Protein AF-A0A7W0QWU4-F1 (afdb_monomer_lite)

Secondary structure (DSSP, 8-state):
-------------PPP----S----HHHHHHHHHHHHHHHHHHHHHHHHHHT--HHHHHTT---HHHHHHTHHHHHHHHTHHHHHHHHHHSS-HHHHS-----TTHHHHHHHHHHHIIIIIHHHHHHHHHHHHT--HHHHTHHHHHHHHT--SHHHHHHHHIIIIIIHHHHHHHH-

Radius of gyration: 24.5 Å; chains: 1; bounding box: 42×38×96 Å

Sequence (176 aa):
MTDASHASLHAPTVPAPGHGSPRWGLGDAAVGWLVAQTFALVGVLVLAAAYGYSQSDLADNDVSLTFTALQFPPLWLGFVGVPIWAAATKGAGWVADFAVRLRAIDVPIGVAAGLLAQFVVVPLVSLPIIWLTDTDLDKLGEPARELGAKASSPGLVILLFLMVAVGAPIAEEIFF

Structure (mmCIF, N/CA/C/O backbone):
data_AF-A0A7W0QWU4-F1
#
_entry.id   AF-A0A7W0QWU4-F1
#
loop_
_atom_site.group_PDB
_atom_site.id
_atom_site.type_symbol
_atom_site.label_atom_id
_atom_site.label_alt_id
_atom_site.label_comp_id
_atom_site.label_asym_id
_atom_site.label_entity_id
_atom_site.label_seq_id
_atom_site.pdbx_PDB_ins_code
_atom_site.Cartn_x
_atom_site.Cartn_y
_atom_site.Cartn_z
_atom_site.occupancy
_atom_site.B_iso_or_equiv
_atom_site.auth_seq_id
_atom_site.auth_comp_id
_atom_site.auth_asym_id
_atom_site.auth_atom_id
_atom_site.pdbx_PDB_model_num
ATOM 1 N N . MET A 1 1 ? -15.969 -8.028 74.580 1.00 43.47 1 MET A N 1
ATOM 2 C CA . MET A 1 1 ? -17.045 -7.668 73.633 1.00 43.47 1 MET A CA 1
ATOM 3 C C . MET A 1 1 ? -16.643 -6.349 72.978 1.00 43.47 1 MET A C 1
ATOM 5 O O . MET A 1 1 ? -16.960 -5.307 73.520 1.00 43.47 1 MET A O 1
ATOM 9 N N . THR A 1 2 ? -15.601 -6.331 72.140 1.00 45.59 2 THR A N 1
ATOM 10 C CA . THR A 1 2 ? -15.603 -6.549 70.669 1.00 45.59 2 THR A CA 1
ATOM 11 C C . THR A 1 2 ? -16.445 -5.527 69.903 1.00 45.59 2 THR A C 1
ATOM 13 O O . THR A 1 2 ? -17.603 -5.777 69.591 1.00 45.59 2 THR A O 1
ATOM 16 N N . ASP A 1 3 ? -15.829 -4.358 69.719 1.00 43.38 3 ASP A N 1
ATOM 17 C CA . ASP A 1 3 ? -15.516 -3.703 68.439 1.00 43.38 3 ASP A CA 1
ATOM 18 C C . ASP A 1 3 ? -16.571 -3.786 67.319 1.00 43.38 3 ASP A C 1
ATOM 20 O O . ASP A 1 3 ? -16.743 -4.815 66.665 1.00 43.38 3 ASP A O 1
ATOM 24 N N . ALA A 1 4 ? -17.265 -2.667 67.094 1.00 46.88 4 ALA A N 1
ATOM 25 C CA . ALA A 1 4 ? -18.188 -2.470 65.984 1.00 46.88 4 ALA A CA 1
ATOM 26 C C . ALA A 1 4 ? -17.411 -1.919 64.780 1.00 46.88 4 ALA A C 1
ATOM 28 O O . ALA A 1 4 ? -17.210 -0.712 64.636 1.00 46.88 4 ALA A O 1
ATOM 29 N N . SER A 1 5 ? -16.971 -2.823 63.909 1.00 50.41 5 SER A N 1
ATOM 30 C CA . SER A 1 5 ? -16.366 -2.495 62.625 1.00 50.41 5 SER A CA 1
ATOM 31 C C . SER A 1 5 ? -17.408 -1.867 61.693 1.00 50.41 5 SER A C 1
ATOM 33 O O . SER A 1 5 ? -18.340 -2.510 61.210 1.00 50.41 5 SER A O 1
ATOM 35 N N . HIS A 1 6 ? -17.238 -0.571 61.434 1.00 51.25 6 HIS A N 1
ATOM 36 C CA . HIS A 1 6 ? -17.939 0.143 60.377 1.00 51.25 6 HIS A CA 1
ATOM 37 C C . HIS A 1 6 ? -17.576 -0.473 59.020 1.00 51.25 6 HIS A C 1
ATOM 39 O O . HIS A 1 6 ? -16.472 -0.288 58.512 1.00 51.25 6 HIS A O 1
ATOM 45 N N . ALA A 1 7 ? -18.519 -1.209 58.433 1.00 52.84 7 ALA A N 1
ATOM 46 C CA . ALA A 1 7 ? -18.446 -1.657 57.053 1.00 52.84 7 ALA A CA 1
ATOM 47 C C . ALA A 1 7 ? -18.550 -0.435 56.127 1.00 52.84 7 ALA A C 1
ATOM 49 O O . ALA A 1 7 ? -19.625 0.132 55.927 1.00 52.84 7 ALA A O 1
ATOM 50 N N . SER A 1 8 ? -17.417 -0.010 55.577 1.00 55.19 8 SER A N 1
ATOM 51 C CA . SER A 1 8 ? -17.346 0.927 54.461 1.00 55.19 8 SER A CA 1
ATOM 52 C C . SER A 1 8 ? -18.045 0.292 53.260 1.00 55.19 8 SER A C 1
ATOM 54 O O . SER A 1 8 ? -17.540 -0.644 52.643 1.00 55.19 8 SER A O 1
ATOM 56 N N . LEU A 1 9 ? -19.243 0.787 52.952 1.00 52.78 9 LEU A N 1
ATOM 57 C CA . LEU A 1 9 ? -19.975 0.444 51.741 1.00 52.78 9 LEU A CA 1
ATOM 58 C C . LEU A 1 9 ? -19.091 0.782 50.537 1.00 52.78 9 LEU A C 1
ATOM 60 O O . LEU A 1 9 ? -18.810 1.951 50.270 1.00 52.78 9 LEU A O 1
ATOM 64 N N . HIS A 1 10 ? -18.645 -0.251 49.823 1.00 57.16 10 HIS A N 1
ATOM 65 C CA . HIS A 1 10 ? -18.081 -0.118 48.488 1.00 57.16 10 HIS A CA 1
ATOM 66 C C . HIS A 1 10 ? -19.125 0.596 47.625 1.00 57.16 10 HIS A C 1
ATOM 68 O O . HIS A 1 10 ? -20.132 0.004 47.235 1.00 57.16 10 HIS A O 1
ATOM 74 N N . ALA A 1 11 ? -18.910 1.884 47.357 1.00 61.34 11 ALA A N 1
ATOM 75 C CA . ALA A 1 11 ? -19.662 2.572 46.325 1.00 61.34 11 ALA A CA 1
ATOM 76 C C . ALA A 1 11 ? -19.472 1.783 45.017 1.00 61.34 11 ALA A C 1
ATOM 78 O O . ALA A 1 11 ? -18.330 1.422 44.704 1.00 61.34 11 ALA A O 1
ATOM 79 N N .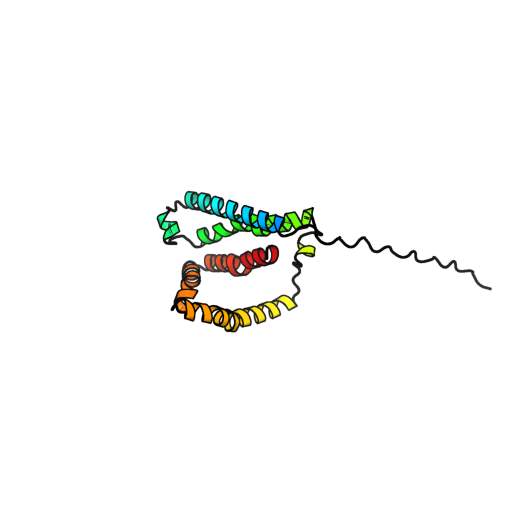 PRO A 1 12 ? -20.544 1.476 44.267 1.00 54.94 12 PRO A N 1
ATOM 80 C CA . PRO A 1 12 ? -20.396 0.874 42.955 1.00 54.94 12 PRO A CA 1
ATOM 81 C C . PRO A 1 12 ? -19.524 1.810 42.120 1.00 54.94 12 PRO A C 1
ATOM 83 O O . PRO A 1 12 ? -19.870 2.972 41.903 1.00 54.94 12 PRO A O 1
ATOM 86 N N . THR A 1 13 ? -18.360 1.322 41.697 1.00 62.78 13 THR A N 1
ATOM 87 C CA . THR A 1 13 ? -17.534 2.013 40.715 1.00 62.78 13 THR A CA 1
ATOM 88 C C . THR A 1 13 ? -18.377 2.136 39.458 1.00 62.78 13 THR A C 1
ATOM 90 O O . THR A 1 13 ? -18.607 1.143 38.768 1.00 62.78 13 THR A O 1
ATOM 93 N N . VAL A 1 14 ? -18.888 3.341 39.198 1.00 60.69 14 VAL A N 1
ATOM 94 C CA . VAL A 1 14 ? -19.496 3.684 37.915 1.00 60.69 14 VAL A CA 1
ATOM 95 C C . VAL A 1 14 ? -18.459 3.304 36.857 1.00 60.69 14 VAL A C 1
ATOM 97 O O . VAL A 1 14 ? -17.337 3.815 36.928 1.00 60.69 14 VAL A O 1
ATOM 100 N N . PRO A 1 15 ? -18.765 2.379 35.930 1.00 52.97 15 PRO A N 1
ATOM 101 C CA . PRO A 1 15 ? -17.869 2.104 34.821 1.00 52.97 15 PRO A CA 1
ATOM 102 C C . PRO A 1 15 ? -17.578 3.439 34.143 1.00 52.97 15 PRO A C 1
ATOM 104 O O . PRO A 1 15 ? -18.517 4.187 33.856 1.00 52.97 15 PRO A O 1
ATOM 107 N N . ALA A 1 16 ? -16.301 3.768 33.927 1.00 58.81 16 ALA A N 1
ATOM 108 C CA . ALA A 1 16 ? -15.951 4.903 33.080 1.00 58.81 16 ALA A CA 1
ATOM 109 C C . ALA A 1 16 ? -16.787 4.790 31.795 1.00 58.81 16 ALA A C 1
ATOM 111 O O . ALA A 1 16 ? -16.909 3.666 31.292 1.00 58.81 16 ALA A O 1
ATOM 112 N N . PRO A 1 17 ? -17.423 5.878 31.314 1.00 49.50 17 PRO A N 1
ATOM 113 C CA . PRO A 1 17 ? -18.272 5.803 30.138 1.00 49.50 17 PRO A CA 1
ATOM 114 C C . PRO A 1 17 ? -17.471 5.109 29.045 1.00 49.50 17 PRO A C 1
ATOM 116 O O . PRO A 1 17 ? -16.412 5.599 28.649 1.00 49.50 17 PRO A O 1
ATOM 119 N N . GLY A 1 18 ? -17.935 3.921 28.643 1.00 55.38 18 GLY A N 1
ATOM 120 C CA . GLY A 1 18 ? -17.347 3.209 27.523 1.00 55.38 18 GLY A CA 1
ATOM 121 C C . GLY A 1 18 ? -17.277 4.206 26.384 1.00 55.38 18 GLY A C 1
ATOM 122 O O . GLY A 1 18 ? -18.268 4.892 26.121 1.00 55.38 18 GLY A O 1
ATOM 123 N N . HIS A 1 19 ? -16.093 4.362 25.796 1.00 61.88 19 HIS A N 1
ATOM 124 C CA . HIS A 1 19 ? -15.904 5.158 24.589 1.00 61.88 19 HIS A CA 1
ATOM 125 C C . HIS A 1 19 ? -17.052 4.797 23.647 1.00 61.88 19 HIS A C 1
ATOM 127 O O . HIS A 1 19 ? -17.182 3.637 23.244 1.00 61.88 19 HIS A O 1
ATOM 133 N N . GLY A 1 20 ? -17.961 5.759 23.440 1.00 67.25 20 GLY A N 1
ATOM 134 C CA . GLY A 1 20 ? -19.137 5.555 22.608 1.00 67.25 20 GLY A CA 1
ATOM 135 C C . GLY A 1 20 ? -18.699 5.041 21.243 1.00 67.25 20 GLY A C 1
ATOM 136 O O . GLY A 1 20 ? -17.558 5.270 20.840 1.00 67.25 20 GLY A O 1
ATOM 137 N N . SER A 1 21 ? -19.585 4.326 20.549 1.00 81.62 21 SER A N 1
ATOM 138 C CA . SER A 1 21 ? -19.284 3.801 19.216 1.00 81.62 21 SER A CA 1
ATOM 139 C C . SER A 1 21 ? -18.624 4.882 18.350 1.00 81.62 21 SER A C 1
ATOM 141 O O . SER A 1 21 ? -19.117 6.021 18.356 1.00 81.62 21 SER A O 1
ATOM 143 N N . PRO A 1 22 ? -17.519 4.565 17.647 1.00 88.25 22 PRO A N 1
ATOM 144 C CA . PRO A 1 22 ? -16.825 5.550 16.837 1.00 88.25 22 PRO A CA 1
ATOM 145 C C . PRO A 1 22 ? -17.785 6.251 15.877 1.00 88.25 22 PRO A C 1
ATOM 147 O O . PRO A 1 22 ? -18.697 5.640 15.318 1.00 88.25 22 PRO A O 1
ATOM 150 N N . ARG A 1 23 ? -17.609 7.565 15.730 1.00 95.25 23 ARG A N 1
ATOM 151 C CA . ARG A 1 23 ? -18.481 8.423 14.915 1.00 95.25 23 ARG A CA 1
ATOM 152 C C . ARG A 1 23 ? -17.958 8.634 13.498 1.00 95.25 23 ARG A C 1
ATOM 154 O O . ARG A 1 23 ? -18.632 9.300 12.712 1.00 95.25 23 ARG A O 1
ATOM 161 N N . TRP A 1 24 ? -16.754 8.155 13.195 1.00 95.25 24 TRP A N 1
ATOM 162 C CA . TRP A 1 24 ? -16.248 8.124 11.828 1.00 95.25 24 TRP A CA 1
ATOM 163 C C . TRP A 1 24 ? -16.983 7.057 11.013 1.00 95.25 24 TRP A C 1
ATOM 165 O O . TRP A 1 24 ? -17.608 6.151 11.562 1.00 95.25 24 TRP A O 1
ATOM 175 N N . GLY A 1 25 ? -16.950 7.181 9.690 1.00 94.06 25 GLY A N 1
ATOM 176 C CA . GLY A 1 25 ? -17.616 6.224 8.808 1.00 94.06 25 GLY A CA 1
ATOM 177 C C . GLY A 1 25 ? -17.286 6.448 7.339 1.00 94.06 25 GLY A C 1
ATOM 178 O O . GLY A 1 25 ? -16.264 7.041 7.005 1.00 94.06 25 GLY A O 1
ATOM 179 N N . LEU A 1 26 ? -18.183 6.022 6.445 1.00 95.69 26 LEU A N 1
ATOM 180 C CA . LEU A 1 26 ? -17.953 6.050 4.992 1.00 95.69 26 LEU A CA 1
ATOM 181 C C . LEU A 1 26 ? -17.600 7.438 4.433 1.00 95.69 26 LEU A C 1
ATOM 183 O O . LEU A 1 26 ? -16.857 7.531 3.463 1.00 95.69 26 LEU A O 1
ATOM 187 N N . GLY A 1 27 ? -18.095 8.520 5.043 1.00 96.81 27 GLY A N 1
ATOM 188 C CA . GLY A 1 27 ? -17.722 9.880 4.645 1.00 96.81 27 GLY A CA 1
ATOM 189 C C . GLY A 1 27 ? -16.240 10.185 4.886 1.00 96.81 27 GLY A C 1
ATOM 190 O O . GLY A 1 27 ? -15.596 10.791 4.035 1.00 96.81 27 GLY A O 1
ATOM 191 N N . ASP A 1 28 ? -15.684 9.723 6.007 1.00 97.06 28 ASP A N 1
ATOM 192 C CA . ASP A 1 28 ? -14.258 9.865 6.320 1.00 97.06 28 ASP A CA 1
ATOM 193 C C . ASP A 1 28 ? -13.397 9.003 5.391 1.00 97.06 28 ASP A C 1
ATOM 195 O O . ASP A 1 28 ? -12.374 9.474 4.898 1.00 97.06 28 ASP A O 1
ATOM 199 N N . ALA A 1 29 ? -13.853 7.787 5.072 1.00 96.31 29 ALA A N 1
ATOM 200 C CA . ALA A 1 29 ? -13.196 6.927 4.089 1.00 96.31 29 ALA A CA 1
ATOM 201 C C . ALA A 1 29 ? -13.179 7.569 2.690 1.00 96.31 29 ALA A C 1
ATOM 203 O O . ALA A 1 29 ? -12.138 7.609 2.037 1.00 96.31 29 ALA A O 1
ATOM 204 N N . ALA A 1 30 ? -14.297 8.155 2.247 1.00 98.19 30 ALA A N 1
ATOM 205 C CA . ALA A 1 30 ? -14.367 8.865 0.970 1.00 98.19 30 ALA A CA 1
ATOM 206 C C . ALA A 1 30 ? -13.417 10.075 0.927 1.00 98.19 30 ALA A C 1
ATOM 208 O O . ALA A 1 30 ? -12.731 10.288 -0.073 1.00 98.19 30 ALA A O 1
ATOM 209 N N . VAL A 1 31 ? -13.330 10.844 2.020 1.00 98.19 31 VAL A N 1
ATOM 210 C CA . VAL A 1 31 ? -12.352 11.937 2.149 1.00 98.19 31 VAL A CA 1
ATOM 211 C C . VAL A 1 31 ? -10.925 11.395 2.093 1.00 98.19 31 VAL A C 1
ATOM 213 O O . VAL A 1 31 ? -10.108 11.938 1.353 1.00 98.19 31 VAL A O 1
ATOM 216 N N . GLY A 1 32 ? -10.625 10.314 2.816 1.00 98.00 32 GLY A N 1
ATOM 217 C CA . GLY A 1 32 ? -9.309 9.676 2.803 1.00 98.00 32 GLY A CA 1
ATOM 218 C C . GLY A 1 32 ? -8.896 9.210 1.414 1.00 98.00 32 GLY A C 1
ATOM 219 O O . GLY A 1 32 ? -7.780 9.499 0.985 1.00 98.00 32 GLY A O 1
ATOM 220 N N . TRP A 1 33 ? -9.821 8.607 0.666 1.00 98.19 33 TRP A N 1
ATOM 221 C CA . TRP A 1 33 ? -9.598 8.222 -0.724 1.00 98.19 33 TRP A CA 1
ATOM 222 C C . TRP A 1 33 ? -9.319 9.434 -1.620 1.00 98.19 33 TRP A C 1
ATOM 224 O O . TRP A 1 33 ? -8.326 9.449 -2.343 1.00 98.19 33 TRP A O 1
ATOM 234 N N . LEU A 1 34 ? -10.127 10.497 -1.537 1.00 98.50 34 LEU A N 1
ATOM 235 C CA . LEU A 1 34 ? -9.920 11.710 -2.341 1.00 98.50 34 LEU A CA 1
ATOM 236 C C . LEU A 1 34 ? -8.584 12.400 -2.030 1.00 98.50 34 LEU A C 1
ATOM 238 O O . LEU A 1 34 ? -7.882 1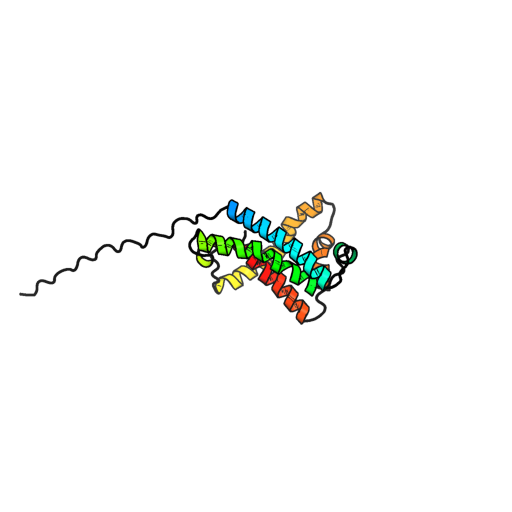2.839 -2.946 1.00 98.50 34 LEU A O 1
ATOM 242 N N . VAL A 1 35 ? -8.217 12.480 -0.748 1.00 98.44 35 VAL A N 1
ATOM 243 C CA . VAL A 1 35 ? -6.922 13.014 -0.309 1.00 98.44 35 VAL A CA 1
ATOM 244 C C . VAL A 1 35 ? -5.791 12.144 -0.854 1.00 98.44 35 VAL A C 1
ATOM 246 O O . VAL A 1 35 ? -4.864 12.684 -1.453 1.00 98.44 35 VAL A O 1
ATOM 249 N N . ALA A 1 36 ? -5.892 10.818 -0.738 1.00 98.06 36 ALA A N 1
ATOM 250 C CA . ALA A 1 36 ? -4.889 9.884 -1.246 1.00 98.06 36 ALA A CA 1
ATOM 251 C C . ALA A 1 36 ? -4.660 10.082 -2.749 1.00 98.06 36 ALA A C 1
ATOM 253 O O . ALA A 1 36 ? -3.531 10.333 -3.168 1.00 98.06 36 ALA A O 1
ATOM 254 N N . GLN A 1 37 ? -5.729 10.074 -3.553 1.00 98.00 37 GLN A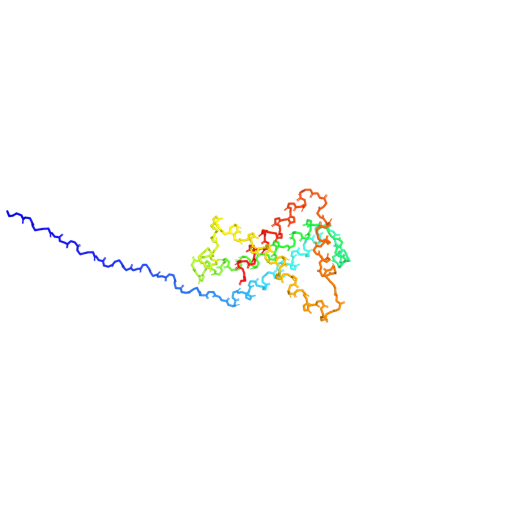 N 1
ATOM 255 C CA . GLN A 1 37 ? -5.636 10.263 -5.004 1.00 98.00 37 GLN A CA 1
ATOM 256 C C . GLN A 1 37 ? -5.032 11.626 -5.377 1.00 98.00 37 GLN A C 1
ATOM 258 O O . GLN A 1 37 ? -4.227 11.717 -6.305 1.00 98.00 37 GLN A O 1
ATOM 263 N N . THR A 1 38 ? -5.383 12.683 -4.640 1.00 98.44 38 THR A N 1
ATOM 264 C CA . THR A 1 38 ? -4.852 14.034 -4.879 1.00 98.44 38 THR A CA 1
ATOM 265 C C . THR A 1 38 ? -3.354 14.102 -4.592 1.00 98.44 38 THR A C 1
ATOM 267 O O . THR A 1 38 ? -2.585 14.584 -5.424 1.00 98.44 38 THR A O 1
ATOM 270 N N . PHE A 1 39 ? -2.917 13.600 -3.436 1.00 98.12 39 PHE A N 1
ATOM 271 C CA . PHE A 1 39 ? -1.501 13.606 -3.072 1.00 98.12 39 PHE A CA 1
ATOM 272 C C . PHE A 1 39 ? -0.677 12.640 -3.922 1.00 98.12 39 PHE A C 1
ATOM 274 O O . PHE A 1 39 ? 0.461 12.965 -4.242 1.00 98.12 39 PHE A O 1
ATOM 281 N N . ALA A 1 40 ? -1.240 11.508 -4.347 1.00 97.94 40 ALA A N 1
ATOM 282 C CA . ALA A 1 40 ? -0.600 10.619 -5.309 1.00 97.94 40 ALA A CA 1
ATOM 283 C C . ALA A 1 40 ? -0.347 11.338 -6.640 1.00 97.94 40 ALA A C 1
ATOM 285 O O . ALA A 1 40 ? 0.781 11.338 -7.126 1.00 97.94 40 ALA A O 1
ATOM 286 N N . LEU A 1 41 ? -1.356 12.026 -7.189 1.00 97.38 41 LEU A N 1
ATOM 287 C CA . LEU A 1 41 ? -1.209 12.790 -8.430 1.00 97.38 41 LEU A CA 1
ATOM 288 C C . LEU A 1 41 ? -0.134 13.879 -8.303 1.00 97.38 41 LEU A C 1
ATOM 290 O O . LEU A 1 41 ? 0.773 13.954 -9.130 1.00 97.38 41 LEU A O 1
ATOM 294 N N . VAL A 1 42 ? -0.206 14.701 -7.252 1.00 98.06 42 VAL A N 1
ATOM 295 C CA . VAL A 1 42 ? 0.797 15.750 -6.999 1.00 98.06 42 VAL A CA 1
ATOM 296 C C . VAL A 1 42 ? 2.185 15.139 -6.799 1.00 98.06 42 VAL A C 1
ATOM 298 O O . VAL A 1 42 ? 3.160 15.635 -7.359 1.00 98.06 42 VAL A O 1
ATOM 301 N N . GLY A 1 43 ? 2.274 14.044 -6.044 1.00 97.38 43 GLY A N 1
ATOM 302 C CA . GLY A 1 43 ? 3.511 13.322 -5.773 1.00 97.38 43 GLY A CA 1
ATOM 303 C C . GLY A 1 43 ? 4.178 12.825 -7.050 1.00 97.38 43 GLY A C 1
ATOM 304 O O . GLY A 1 43 ? 5.354 13.108 -7.262 1.00 97.38 43 GLY A O 1
ATOM 305 N N . VAL A 1 44 ? 3.427 12.167 -7.937 1.00 96.44 44 VAL A N 1
ATOM 306 C CA . VAL A 1 44 ? 3.939 11.705 -9.236 1.00 96.44 44 VAL A CA 1
ATOM 307 C C . VAL A 1 44 ? 4.463 12.874 -10.068 1.00 96.44 44 VAL A C 1
ATOM 309 O O . VAL A 1 44 ? 5.570 12.782 -10.589 1.00 96.44 44 VAL A O 1
ATOM 312 N N . LEU A 1 45 ? 3.724 13.985 -10.160 1.00 96.94 45 LEU A N 1
ATOM 313 C CA . LEU A 1 45 ? 4.141 15.152 -10.950 1.00 96.94 45 LEU A CA 1
ATOM 314 C C . LEU A 1 45 ? 5.424 15.799 -10.408 1.00 96.94 45 LEU A C 1
ATOM 316 O O . LEU A 1 45 ? 6.340 16.101 -11.174 1.00 96.94 45 LEU A O 1
ATOM 320 N N . VAL A 1 46 ? 5.508 15.986 -9.088 1.00 98.06 46 VAL A N 1
ATOM 321 C CA . VAL A 1 46 ? 6.687 16.567 -8.430 1.00 98.06 46 VAL A CA 1
ATOM 322 C C . VAL A 1 46 ? 7.899 15.650 -8.577 1.00 98.06 46 VAL A C 1
ATOM 324 O O . VAL A 1 46 ? 8.983 16.117 -8.925 1.00 98.06 46 VAL A O 1
ATOM 327 N N . LEU A 1 47 ? 7.725 14.347 -8.345 1.00 98.12 47 LEU A N 1
ATOM 328 C CA . LEU A 1 47 ? 8.807 13.374 -8.472 1.00 98.12 47 LEU A CA 1
ATOM 329 C C . LEU A 1 47 ? 9.277 13.249 -9.920 1.00 98.12 47 LEU A C 1
ATOM 331 O O . LEU A 1 47 ? 10.482 13.196 -10.147 1.00 98.12 47 LEU A O 1
ATOM 335 N N . ALA A 1 48 ? 8.364 13.229 -10.896 1.00 97.88 48 ALA A N 1
ATOM 336 C CA . ALA A 1 48 ? 8.727 13.118 -12.308 1.00 97.88 48 ALA A CA 1
ATOM 337 C C . ALA A 1 48 ? 9.575 14.319 -12.737 1.00 97.88 48 ALA A C 1
ATOM 339 O O . ALA A 1 48 ? 10.642 14.141 -13.319 1.00 97.88 48 ALA A O 1
ATOM 340 N N . ALA A 1 49 ? 9.171 15.530 -12.341 1.00 97.75 49 ALA A N 1
ATOM 341 C CA . ALA A 1 49 ? 9.957 16.737 -12.572 1.00 97.75 49 ALA A CA 1
ATOM 342 C C . ALA A 1 49 ? 11.332 16.688 -11.876 1.00 97.75 49 ALA A C 1
ATOM 344 O O . ALA A 1 49 ? 12.333 17.070 -12.477 1.00 97.75 49 ALA A O 1
ATOM 345 N N . ALA A 1 50 ? 11.399 16.197 -10.634 1.00 98.06 50 ALA A N 1
ATOM 346 C CA . ALA A 1 50 ? 12.646 16.109 -9.871 1.00 98.06 50 ALA A CA 1
ATOM 347 C C . ALA A 1 50 ? 13.638 15.077 -10.435 1.00 98.06 50 ALA A C 1
ATOM 349 O O . ALA A 1 50 ? 14.846 15.298 -10.386 1.00 98.06 50 ALA A O 1
ATOM 350 N N . TYR A 1 51 ? 13.135 13.961 -10.967 1.00 97.75 51 TYR A N 1
ATOM 351 C CA . TYR A 1 51 ? 13.942 12.917 -11.606 1.00 97.75 51 TYR A CA 1
ATOM 352 C C . TYR A 1 51 ? 14.224 13.203 -13.088 1.00 97.75 51 TYR A C 1
ATOM 354 O O . TYR A 1 51 ? 15.075 12.543 -13.678 1.00 97.75 51 TYR A O 1
ATOM 362 N N . GLY A 1 52 ? 13.537 14.181 -13.685 1.00 97.69 52 GLY A N 1
ATOM 363 C CA . GLY A 1 52 ? 13.645 14.493 -15.108 1.00 97.69 52 GLY A CA 1
ATOM 364 C C . GLY A 1 52 ? 12.947 13.480 -16.019 1.00 97.69 52 GLY A C 1
ATOM 365 O O . GLY A 1 52 ? 13.306 13.393 -17.189 1.00 97.69 52 GLY A O 1
ATOM 366 N N . TYR A 1 53 ? 11.973 12.725 -15.503 1.00 97.94 53 TYR A N 1
ATOM 367 C CA . TYR A 1 53 ? 11.207 11.768 -16.299 1.00 97.94 53 TYR A CA 1
ATOM 368 C C . TYR A 1 53 ? 10.185 12.475 -17.188 1.00 97.94 53 TYR A C 1
ATOM 370 O O . TYR A 1 53 ? 9.417 13.338 -16.749 1.00 97.94 53 TYR A O 1
ATOM 378 N N . SER A 1 54 ? 10.175 12.079 -18.454 1.00 96.69 54 SER A N 1
ATOM 379 C CA . SER A 1 54 ? 9.202 12.492 -19.454 1.00 96.69 54 SER A CA 1
ATOM 380 C C . SER A 1 54 ? 7.902 11.690 -19.339 1.00 96.69 54 SER A C 1
ATOM 382 O O . SER A 1 54 ? 7.819 10.696 -18.620 1.00 96.69 54 SER A O 1
ATOM 384 N N . GLN A 1 55 ? 6.862 12.102 -20.072 1.00 94.81 55 GLN A N 1
ATOM 385 C CA . GLN A 1 55 ? 5.614 11.330 -20.106 1.00 94.81 55 GLN A CA 1
ATOM 386 C C . GLN A 1 55 ? 5.795 9.938 -20.723 1.00 94.81 55 GLN A C 1
ATOM 388 O O . GLN A 1 55 ? 5.120 9.013 -20.282 1.00 94.81 55 GLN A O 1
ATOM 393 N N . SER A 1 56 ? 6.690 9.778 -21.706 1.00 96.56 56 SER A N 1
ATOM 394 C CA . SER A 1 56 ? 6.979 8.465 -22.295 1.00 96.56 56 SER A CA 1
ATOM 395 C C . SER A 1 56 ? 7.641 7.536 -21.286 1.00 96.56 56 SER A C 1
ATOM 397 O O . SER A 1 56 ? 7.201 6.404 -21.154 1.00 96.56 56 SER A O 1
ATOM 399 N N . ASP A 1 57 ? 8.591 8.033 -20.486 1.00 96.50 57 ASP A N 1
ATOM 400 C CA . ASP A 1 57 ? 9.270 7.207 -19.474 1.00 96.50 57 ASP A CA 1
ATOM 401 C C . ASP A 1 57 ? 8.269 6.654 -18.445 1.00 96.50 57 ASP A C 1
ATOM 403 O O . ASP A 1 57 ? 8.348 5.498 -18.032 1.00 96.50 57 ASP A O 1
ATOM 407 N N . LEU A 1 58 ? 7.279 7.469 -18.054 1.00 93.75 58 LEU A N 1
ATOM 408 C CA . LEU A 1 58 ? 6.203 7.042 -17.156 1.00 93.75 58 LEU A CA 1
ATOM 409 C C . LEU A 1 58 ? 5.256 6.034 -17.818 1.00 93.75 58 LEU A C 1
ATOM 411 O O . LEU A 1 58 ? 4.856 5.068 -17.171 1.00 93.75 58 LEU A O 1
ATOM 415 N N . ALA A 1 59 ? 4.877 6.275 -19.076 1.00 93.12 59 ALA A N 1
ATOM 416 C CA . ALA A 1 59 ? 3.951 5.419 -19.814 1.00 93.12 59 ALA A CA 1
ATOM 417 C C . ALA A 1 59 ? 4.548 4.033 -20.096 1.00 93.12 59 ALA A C 1
ATOM 419 O O . ALA A 1 59 ? 3.847 3.032 -19.964 1.00 93.12 59 ALA A O 1
ATOM 420 N N . ASP A 1 60 ? 5.843 3.985 -20.402 1.00 92.75 60 ASP A N 1
ATOM 421 C CA . ASP A 1 60 ? 6.578 2.758 -20.714 1.00 92.75 60 ASP A CA 1
ATOM 422 C C . ASP A 1 60 ? 7.135 2.068 -19.453 1.00 92.75 60 ASP A C 1
ATOM 424 O O . ASP A 1 60 ? 7.830 1.059 -19.548 1.00 92.75 60 ASP A O 1
ATOM 428 N N . ASN A 1 61 ? 6.833 2.596 -18.255 1.00 91.19 61 ASN A N 1
ATOM 429 C CA . ASN A 1 61 ? 7.350 2.117 -16.968 1.00 91.19 61 ASN A CA 1
ATOM 430 C C . ASN A 1 61 ? 8.897 2.063 -16.915 1.00 91.19 61 ASN A C 1
ATOM 432 O O . ASN A 1 61 ? 9.477 1.325 -16.107 1.00 91.19 61 ASN A O 1
ATOM 436 N N . ASP A 1 62 ? 9.579 2.885 -17.718 1.00 94.44 62 ASP A N 1
ATOM 437 C CA . ASP A 1 62 ? 11.041 3.010 -17.758 1.00 94.44 62 ASP A CA 1
ATOM 438 C C . ASP A 1 62 ? 11.538 3.970 -16.668 1.00 94.44 62 ASP A C 1
ATOM 440 O O . ASP A 1 62 ? 12.143 5.020 -16.884 1.00 94.44 62 ASP A O 1
ATOM 444 N N . VAL A 1 63 ? 11.204 3.614 -15.432 1.00 95.81 63 VAL A N 1
ATOM 445 C CA . VAL A 1 63 ? 11.526 4.384 -14.234 1.00 95.81 63 VAL A CA 1
ATOM 446 C C . VAL A 1 63 ? 12.211 3.521 -13.193 1.00 95.81 63 VAL A C 1
ATOM 448 O O . VAL A 1 63 ? 11.958 2.319 -13.068 1.00 95.81 63 VAL A O 1
ATOM 451 N N . SER A 1 64 ? 13.060 4.150 -12.385 1.00 96.56 64 SER A N 1
ATOM 452 C CA . SER A 1 64 ? 13.777 3.459 -11.317 1.00 96.56 64 SER A CA 1
ATOM 453 C C . SER A 1 64 ? 12.839 2.909 -10.235 1.00 96.56 64 SER A C 1
ATOM 455 O O . SER A 1 64 ? 11.747 3.432 -9.981 1.00 96.56 64 SER A O 1
ATOM 457 N N . LEU A 1 65 ? 13.301 1.872 -9.528 1.00 97.12 65 LEU A N 1
ATOM 458 C CA . LEU A 1 65 ? 12.595 1.356 -8.354 1.00 97.12 65 LEU A CA 1
ATOM 459 C C . LEU A 1 65 ? 12.451 2.420 -7.263 1.00 97.12 65 LEU A C 1
ATOM 461 O O . LEU A 1 65 ? 11.410 2.499 -6.624 1.00 97.12 65 LEU A O 1
ATOM 465 N N . THR A 1 66 ? 13.470 3.258 -7.065 1.00 97.19 66 THR A N 1
ATOM 466 C CA . THR A 1 66 ? 13.427 4.342 -6.076 1.00 97.19 66 THR A CA 1
ATOM 467 C C . THR A 1 66 ? 12.320 5.337 -6.390 1.00 97.19 66 THR A C 1
ATOM 469 O O . THR A 1 66 ? 11.554 5.692 -5.499 1.00 97.19 66 THR A O 1
ATOM 472 N N . PHE A 1 67 ? 12.199 5.753 -7.654 1.00 97.44 67 PHE A N 1
ATOM 473 C CA . PHE A 1 67 ? 11.101 6.610 -8.085 1.00 97.44 67 PHE A CA 1
ATOM 474 C C . PHE A 1 67 ? 9.749 5.948 -7.822 1.00 97.44 67 PHE A C 1
ATOM 476 O O . PHE A 1 67 ? 8.905 6.552 -7.168 1.00 97.44 67 PHE A O 1
ATOM 483 N N . THR A 1 68 ? 9.592 4.690 -8.246 1.00 95.69 68 THR A N 1
ATOM 484 C CA . THR A 1 68 ? 8.367 3.906 -8.025 1.00 95.69 68 THR A CA 1
ATOM 485 C C . THR A 1 68 ? 8.010 3.855 -6.538 1.00 95.69 68 THR A C 1
ATOM 487 O O . THR A 1 68 ? 6.880 4.131 -6.151 1.00 95.69 68 THR A O 1
ATOM 490 N N . ALA A 1 69 ? 8.992 3.592 -5.673 1.00 96.19 69 ALA A N 1
ATOM 491 C CA . ALA A 1 69 ? 8.775 3.511 -4.237 1.00 96.19 69 ALA A CA 1
ATOM 492 C C . ALA A 1 69 ? 8.372 4.844 -3.601 1.00 96.19 69 ALA A C 1
ATOM 494 O O . ALA A 1 69 ? 7.533 4.876 -2.702 1.00 96.19 69 ALA A O 1
ATOM 495 N N . LEU A 1 70 ? 8.922 5.956 -4.088 1.00 96.75 70 LEU A N 1
ATOM 496 C CA . LEU A 1 70 ? 8.592 7.291 -3.592 1.00 96.75 70 LEU A CA 1
ATOM 497 C C . LEU A 1 70 ? 7.185 7.764 -3.990 1.00 96.75 70 LEU A C 1
ATOM 499 O O . LEU A 1 70 ? 6.698 8.728 -3.400 1.00 96.75 70 LEU A O 1
ATOM 503 N N . GLN A 1 71 ? 6.508 7.095 -4.927 1.00 95.62 71 GLN A N 1
ATOM 504 C CA . GLN A 1 71 ? 5.128 7.429 -5.301 1.00 95.62 71 GLN A CA 1
ATOM 505 C C . GLN A 1 71 ? 4.097 7.020 -4.235 1.00 95.62 71 GLN A C 1
ATOM 507 O O . GLN A 1 71 ? 3.028 7.627 -4.159 1.00 95.62 71 GLN A O 1
ATOM 512 N N . PHE A 1 72 ? 4.405 6.029 -3.392 1.00 95.94 72 PHE A N 1
ATOM 513 C CA . PHE A 1 72 ? 3.463 5.502 -2.398 1.00 95.94 72 PHE A CA 1
ATOM 514 C C . PHE A 1 72 ? 3.295 6.384 -1.149 1.00 95.94 72 PHE A C 1
ATOM 516 O O . PHE A 1 72 ? 2.153 6.590 -0.738 1.00 95.94 72 PHE A O 1
ATOM 523 N N . PRO A 1 73 ? 4.349 6.970 -0.541 1.00 96.12 73 PRO A N 1
ATOM 524 C CA . PRO A 1 73 ? 4.174 7.817 0.637 1.00 96.12 73 PRO A CA 1
ATOM 525 C C . PRO A 1 73 ? 3.185 8.985 0.458 1.00 96.12 73 PRO A C 1
ATOM 527 O O . PRO A 1 73 ? 2.375 9.185 1.362 1.00 96.12 73 PRO A O 1
ATOM 530 N N . PRO A 1 74 ? 3.160 9.722 -0.676 1.00 97.62 74 PRO A N 1
ATOM 531 C CA . PRO A 1 74 ? 2.117 10.716 -0.929 1.00 97.62 74 PRO A CA 1
ATOM 532 C C . PRO A 1 74 ? 0.697 10.130 -0.907 1.00 97.62 74 PRO A C 1
ATOM 534 O O . PRO A 1 74 ? -0.182 10.703 -0.267 1.00 97.62 74 PRO A O 1
ATOM 537 N N . LEU A 1 75 ? 0.474 8.969 -1.535 1.00 97.31 75 LEU A N 1
ATOM 538 C CA . LEU A 1 75 ? -0.815 8.263 -1.505 1.00 97.31 75 LEU A CA 1
ATOM 539 C C . LEU A 1 75 ? -1.225 7.914 -0.063 1.00 97.31 75 LEU A C 1
ATOM 541 O O . LEU A 1 75 ? -2.362 8.153 0.351 1.00 97.31 75 LEU A O 1
ATOM 545 N N . TRP A 1 76 ? -0.282 7.409 0.735 1.00 97.81 76 TRP A N 1
ATOM 546 C CA . TRP A 1 76 ? -0.528 7.020 2.124 1.00 97.81 76 TRP A CA 1
ATOM 547 C C . TRP A 1 76 ? -0.890 8.190 3.041 1.00 97.81 76 TRP A C 1
ATOM 549 O O . TRP A 1 76 ? -1.486 7.961 4.090 1.00 97.81 76 TRP A O 1
ATOM 559 N N . LEU A 1 77 ? -0.629 9.446 2.664 1.00 96.31 77 LEU A N 1
ATOM 560 C CA . LEU A 1 77 ? -1.119 10.592 3.442 1.00 96.31 77 LEU A CA 1
ATOM 561 C C . LEU A 1 77 ? -2.650 10.597 3.554 1.00 96.31 77 LEU A C 1
ATOM 563 O O . LEU A 1 77 ? -3.182 10.963 4.600 1.00 96.31 77 LEU A O 1
ATOM 567 N N . GLY A 1 78 ? -3.355 10.147 2.513 1.00 96.94 78 GLY A N 1
ATOM 568 C CA . GLY A 1 78 ? -4.802 9.959 2.571 1.00 96.94 78 GLY A CA 1
ATOM 569 C C . GLY A 1 78 ? -5.197 8.665 3.274 1.00 96.94 78 GLY A C 1
ATOM 570 O O . GLY A 1 78 ? -5.984 8.711 4.216 1.00 96.94 78 GLY A O 1
ATOM 571 N N . PHE A 1 79 ? -4.620 7.530 2.865 1.00 97.06 79 PHE A N 1
ATOM 572 C CA . PHE A 1 79 ? -5.006 6.214 3.396 1.00 97.06 79 PHE A CA 1
ATOM 573 C C . PHE A 1 79 ? -4.625 5.991 4.861 1.00 97.06 79 PHE A C 1
ATOM 575 O O . PHE A 1 79 ? -5.346 5.319 5.577 1.00 97.06 79 PHE A O 1
ATOM 582 N N . VAL A 1 80 ? -3.542 6.588 5.347 1.00 97.31 80 VAL A N 1
ATOM 583 C CA . VAL A 1 80 ? -3.119 6.468 6.749 1.00 97.31 80 VAL A CA 1
ATOM 584 C C . VAL A 1 80 ? -3.490 7.721 7.534 1.00 97.31 80 VAL A C 1
ATOM 586 O O . VAL A 1 80 ? -4.043 7.642 8.630 1.00 97.31 80 VAL A O 1
ATOM 589 N N . GLY A 1 81 ? -3.221 8.901 6.974 1.00 97.38 81 GLY A N 1
ATOM 590 C CA . GLY A 1 81 ? -3.412 10.162 7.689 1.00 97.38 81 GLY A CA 1
ATOM 591 C C . GLY A 1 81 ? -4.874 10.459 8.020 1.00 97.38 81 GLY A C 1
ATOM 592 O O . GLY A 1 81 ? -5.170 10.864 9.147 1.00 97.38 81 GLY A O 1
ATOM 593 N N . VAL A 1 82 ? -5.800 10.232 7.080 1.00 97.81 82 VAL A N 1
ATOM 594 C CA . VAL A 1 82 ? -7.221 10.549 7.299 1.00 97.81 82 VAL A CA 1
ATOM 595 C C . VAL A 1 82 ? -7.882 9.603 8.305 1.00 97.81 82 VAL A C 1
ATOM 597 O O . VAL A 1 82 ? -8.519 10.128 9.220 1.00 97.81 82 VAL A O 1
ATOM 600 N N . PRO A 1 83 ? -7.713 8.266 8.248 1.00 96.75 83 PRO A N 1
ATOM 601 C CA . PRO A 1 83 ? -8.256 7.392 9.288 1.00 96.75 83 PRO A CA 1
ATOM 602 C C . PRO A 1 83 ? -7.667 7.667 10.668 1.00 96.75 83 PRO A C 1
ATOM 604 O O . PRO A 1 83 ? -8.417 7.715 11.641 1.00 96.75 83 PRO A O 1
ATOM 607 N N . ILE A 1 84 ? -6.357 7.932 10.777 1.00 96.94 84 ILE A N 1
ATOM 608 C CA . ILE A 1 84 ? -5.746 8.294 12.066 1.00 96.94 84 ILE A CA 1
ATOM 609 C C . ILE A 1 84 ? -6.364 9.584 12.616 1.00 96.94 84 ILE A C 1
ATOM 611 O O . ILE A 1 84 ? -6.712 9.650 13.798 1.00 96.94 84 ILE A O 1
ATOM 615 N N . TRP A 1 85 ? -6.540 10.600 11.768 1.00 97.75 85 TRP A N 1
ATOM 616 C CA . TRP A 1 85 ? -7.196 11.850 12.151 1.00 97.75 85 TRP A CA 1
ATOM 617 C C . TRP A 1 85 ? -8.666 11.641 12.546 1.00 97.75 85 TRP A C 1
ATOM 619 O O . TRP A 1 85 ? -9.119 12.180 13.561 1.00 97.75 85 TRP A O 1
ATOM 629 N N . ALA A 1 86 ? -9.412 10.837 11.789 1.00 97.25 86 ALA A N 1
ATOM 630 C CA . ALA A 1 86 ? -10.811 10.532 12.063 1.00 97.25 86 ALA A CA 1
ATOM 631 C C . ALA A 1 86 ? -10.960 9.761 13.383 1.00 97.25 86 ALA A C 1
ATOM 633 O O . ALA A 1 86 ? -11.763 10.151 14.228 1.00 97.25 86 ALA A O 1
ATOM 634 N N . ALA A 1 87 ? -10.132 8.746 13.628 1.00 96.00 87 ALA A N 1
ATOM 635 C CA . ALA A 1 87 ? -10.110 8.009 14.889 1.00 96.00 87 ALA A CA 1
ATOM 636 C C . ALA A 1 87 ? -9.731 8.908 16.079 1.00 96.00 87 ALA A C 1
ATOM 638 O O . ALA A 1 87 ? -10.320 8.801 17.152 1.00 96.00 87 ALA A O 1
ATOM 639 N N . ALA A 1 88 ? -8.791 9.843 15.896 1.00 95.50 88 ALA A N 1
ATOM 640 C CA . ALA A 1 88 ? -8.381 10.781 16.943 1.00 95.50 88 ALA A CA 1
ATOM 641 C C . ALA A 1 88 ? -9.448 11.839 17.279 1.00 95.50 88 ALA A C 1
ATOM 643 O O . ALA A 1 88 ? -9.526 12.294 18.418 1.00 95.50 88 ALA A O 1
ATOM 644 N N . THR A 1 89 ? -10.255 12.256 16.301 1.00 96.31 89 THR A N 1
ATOM 645 C CA . THR A 1 89 ? -11.240 13.342 16.474 1.00 96.31 89 THR A CA 1
ATOM 646 C C . THR A 1 89 ? -12.669 12.851 16.695 1.00 96.31 89 THR A C 1
ATOM 648 O O . THR A 1 89 ? -13.488 13.572 17.268 1.00 96.31 89 THR A O 1
ATOM 651 N N . LYS A 1 90 ? -12.987 11.638 16.236 1.00 95.69 90 LYS A N 1
ATOM 652 C CA . LYS A 1 90 ? -14.343 11.071 16.204 1.00 95.69 90 LYS A CA 1
ATOM 653 C C . LYS A 1 90 ? -14.442 9.688 16.855 1.00 95.69 90 LYS A C 1
ATOM 655 O O . LYS A 1 90 ? -15.536 9.128 16.863 1.00 95.69 90 LYS A O 1
ATOM 660 N N . GLY A 1 91 ? -13.354 9.137 17.384 1.00 93.75 91 GLY A N 1
ATOM 661 C CA . GLY A 1 91 ? -13.322 7.802 17.980 1.00 93.75 91 GLY A CA 1
ATOM 662 C C . GLY A 1 91 ? -12.462 7.723 19.241 1.00 93.75 91 GLY A C 1
ATOM 663 O O . GLY A 1 91 ? -12.293 8.723 19.943 1.00 93.75 91 GLY A O 1
ATOM 664 N N . ALA A 1 92 ? -11.951 6.530 19.556 1.00 91.94 92 ALA A N 1
ATOM 665 C CA . ALA A 1 92 ? -11.129 6.277 20.744 1.00 91.94 92 ALA A CA 1
ATOM 666 C C . ALA A 1 92 ? -9.617 6.312 20.444 1.00 91.94 92 ALA A C 1
ATOM 668 O O . ALA A 1 92 ? -8.797 5.930 21.283 1.00 91.94 92 ALA A O 1
ATOM 669 N N . GLY A 1 93 ? -9.244 6.795 19.255 1.00 92.06 93 GLY A N 1
ATOM 670 C CA . GLY A 1 93 ? -7.882 6.795 18.737 1.00 92.06 93 GLY A CA 1
ATOM 671 C C . GLY A 1 93 ? -7.571 5.555 17.897 1.00 92.06 93 GLY A C 1
ATOM 672 O O . GLY A 1 93 ? -8.088 4.466 18.126 1.00 92.06 93 GLY A O 1
ATOM 673 N N . TRP A 1 94 ? -6.677 5.720 16.923 1.00 92.12 94 TRP A N 1
ATOM 674 C CA . TRP A 1 94 ? -6.419 4.746 15.853 1.00 92.12 94 TRP A CA 1
ATOM 675 C C . TRP A 1 94 ? -5.979 3.352 16.333 1.00 92.12 94 TRP A C 1
ATOM 677 O O . TRP A 1 94 ? -6.343 2.353 15.727 1.00 92.12 94 TRP A O 1
ATOM 687 N N . VAL A 1 95 ? -5.262 3.250 17.458 1.00 92.12 95 VAL A N 1
ATOM 688 C CA . VAL A 1 95 ? -4.861 1.947 18.029 1.00 92.12 95 VAL A CA 1
ATOM 689 C C . VAL A 1 95 ? -6.063 1.161 18.561 1.00 92.12 95 VAL A C 1
ATOM 691 O O . VAL A 1 95 ? -6.077 -0.067 18.486 1.00 92.12 95 VAL A O 1
ATOM 694 N N . ALA A 1 96 ? -7.040 1.851 19.153 1.00 90.19 96 ALA A N 1
ATOM 695 C CA . ALA A 1 96 ? -8.245 1.224 19.687 1.00 90.19 96 ALA A CA 1
ATOM 696 C C . ALA A 1 96 ? -9.262 0.951 18.573 1.00 90.19 96 ALA A C 1
ATOM 698 O O . ALA A 1 96 ? -9.849 -0.126 18.544 1.00 90.19 96 ALA A O 1
ATOM 699 N N . ASP A 1 97 ? -9.414 1.902 17.653 1.00 90.94 97 ASP A N 1
ATOM 700 C CA . ASP A 1 97 ? -10.418 1.865 16.592 1.00 90.94 97 ASP A CA 1
ATOM 701 C C . ASP A 1 97 ? -10.065 0.885 15.461 1.00 90.94 97 ASP A C 1
ATOM 703 O O . ASP A 1 97 ? -10.965 0.235 14.938 1.00 90.94 97 ASP A O 1
ATOM 707 N N . PHE A 1 98 ? -8.777 0.732 15.124 1.00 90.38 98 PHE A N 1
ATOM 708 C CA . PHE A 1 98 ? -8.294 -0.178 14.066 1.00 90.38 98 PHE A CA 1
ATOM 709 C C . PHE A 1 98 ? -7.510 -1.375 14.615 1.00 90.38 98 PHE A C 1
ATOM 711 O O . PHE A 1 98 ? -6.795 -2.046 13.887 1.00 90.38 98 PHE A O 1
ATOM 718 N N . ALA A 1 99 ? -7.593 -1.625 15.926 1.00 84.88 99 ALA A N 1
ATOM 719 C CA . ALA A 1 99 ? -7.016 -2.801 16.577 1.00 84.88 99 ALA A CA 1
ATOM 720 C C . ALA A 1 99 ? -5.536 -3.095 16.229 1.00 84.88 99 ALA A C 1
ATOM 722 O O . ALA A 1 99 ? -5.138 -4.257 16.181 1.00 84.88 99 ALA A O 1
ATOM 723 N N . VAL A 1 100 ? -4.698 -2.057 16.073 1.00 84.88 100 VAL A N 1
ATOM 724 C CA . VAL A 1 100 ? -3.297 -2.147 15.589 1.00 84.88 100 VAL A CA 1
ATOM 725 C C . VAL A 1 100 ? -2.323 -2.730 16.632 1.00 84.88 100 VAL A C 1
ATOM 727 O O . VAL A 1 100 ? -1.252 -2.196 16.921 1.00 84.88 100 VAL A O 1
ATOM 730 N N . ARG A 1 101 ? -2.700 -3.828 17.284 1.00 87.69 101 ARG A N 1
ATOM 731 C CA . ARG A 1 101 ? -1.920 -4.498 18.324 1.00 87.69 101 ARG A CA 1
ATOM 732 C C . ARG A 1 101 ? -1.381 -5.807 17.777 1.00 87.69 101 ARG A C 1
ATOM 734 O O . ARG A 1 101 ? -2.142 -6.730 17.523 1.00 87.69 101 ARG A O 1
ATOM 741 N N . LEU A 1 102 ? -0.060 -5.906 17.696 1.00 85.69 102 LEU A N 1
ATOM 742 C CA . LEU A 1 102 ? 0.623 -7.150 17.361 1.00 85.69 102 LEU A CA 1
ATOM 743 C C . LEU A 1 102 ? 0.959 -7.944 18.623 1.00 85.69 102 LEU A C 1
ATOM 745 O O . LEU A 1 102 ? 1.555 -7.430 19.573 1.00 85.69 102 LEU A O 1
ATOM 749 N N . ARG A 1 103 ? 0.618 -9.227 18.613 1.00 92.69 103 ARG A N 1
ATOM 750 C CA . ARG A 1 103 ? 1.066 -10.235 19.575 1.00 92.69 103 ARG A CA 1
ATOM 751 C C . ARG A 1 103 ? 2.080 -11.137 18.883 1.00 92.69 103 ARG A C 1
ATOM 753 O O . ARG A 1 103 ? 2.014 -11.366 17.681 1.00 92.69 103 ARG A O 1
ATOM 760 N N . ALA A 1 104 ? 2.985 -11.736 19.654 1.00 93.62 104 ALA A N 1
ATOM 761 C CA . ALA A 1 104 ? 4.003 -12.634 19.101 1.00 93.62 104 ALA A CA 1
ATOM 762 C C . ALA A 1 104 ? 3.410 -13.818 18.308 1.00 93.62 104 ALA A C 1
ATOM 764 O O . ALA A 1 104 ? 4.029 -14.285 17.359 1.00 93.62 104 ALA A O 1
ATOM 765 N N . ILE A 1 105 ? 2.207 -14.280 18.673 1.00 95.25 105 ILE A N 1
ATOM 766 C CA . ILE A 1 105 ? 1.494 -15.360 17.976 1.00 95.25 105 ILE A CA 1
ATOM 767 C C . ILE A 1 105 ? 0.940 -14.940 16.609 1.00 95.25 105 ILE A C 1
ATOM 769 O O . ILE A 1 105 ? 0.747 -15.789 15.742 1.00 95.25 105 ILE A O 1
ATOM 773 N N . ASP A 1 106 ? 0.727 -13.643 16.387 1.00 92.31 106 ASP A N 1
ATOM 774 C CA . ASP A 1 106 ? 0.188 -13.151 15.122 1.00 92.31 106 ASP A CA 1
ATOM 775 C C . ASP A 1 106 ? 1.229 -13.305 13.995 1.00 92.31 106 ASP A C 1
ATOM 777 O O . ASP A 1 106 ? 0.857 -13.490 12.843 1.00 92.31 106 ASP A O 1
ATOM 781 N N . VAL A 1 107 ? 2.530 -13.357 14.321 1.00 91.62 107 VAL A N 1
ATOM 782 C CA . VAL A 1 107 ? 3.616 -13.589 13.349 1.00 91.62 107 VAL A CA 1
ATOM 783 C C . VAL A 1 107 ? 3.544 -14.982 12.701 1.00 91.62 107 VAL A C 1
ATOM 785 O O . VAL A 1 107 ? 3.416 -15.047 11.479 1.00 91.62 107 VAL A O 1
ATOM 788 N N . PRO A 1 108 ? 3.609 -16.113 13.437 1.00 95.88 108 PRO A N 1
ATOM 789 C CA . PRO A 1 108 ? 3.518 -17.432 12.812 1.00 95.88 108 PRO A CA 1
ATOM 790 C C . PRO A 1 108 ? 2.155 -17.683 12.153 1.00 95.88 108 PRO A C 1
ATOM 792 O O . PRO A 1 108 ? 2.106 -18.349 11.121 1.00 95.88 108 PRO A O 1
ATOM 795 N N . ILE A 1 109 ? 1.063 -17.128 12.697 1.00 96.25 109 ILE A N 1
ATOM 796 C CA . ILE A 1 109 ? -0.257 -17.192 12.052 1.00 96.25 109 ILE A CA 1
ATOM 797 C C . ILE A 1 109 ? -0.235 -16.433 10.725 1.00 96.25 109 ILE A C 1
ATOM 799 O O . ILE A 1 109 ? -0.669 -16.980 9.717 1.00 96.25 109 ILE A O 1
ATOM 803 N N . GLY A 1 110 ? 0.312 -15.217 10.705 1.00 92.06 110 GLY A N 1
ATOM 804 C CA . GLY A 1 110 ? 0.458 -14.408 9.499 1.00 92.06 110 GLY A CA 1
ATOM 805 C C . GLY A 1 110 ? 1.312 -15.096 8.437 1.00 92.06 110 GLY A C 1
ATOM 806 O O . GLY A 1 110 ? 0.933 -15.112 7.271 1.00 92.06 110 GLY A O 1
ATOM 807 N N . VAL A 1 111 ? 2.407 -15.757 8.827 1.00 93.94 111 VAL A N 1
ATOM 808 C CA . VAL A 1 111 ? 3.220 -16.568 7.902 1.00 93.94 111 VAL A CA 1
ATOM 809 C C . VAL A 1 111 ? 2.406 -17.729 7.329 1.00 93.94 111 VAL A C 1
ATOM 811 O O . VAL A 1 111 ? 2.397 -17.926 6.115 1.00 93.94 111 VAL A O 1
ATOM 814 N N . ALA A 1 112 ? 1.692 -18.484 8.168 1.00 97.19 112 ALA A N 1
ATOM 815 C CA . ALA A 1 112 ? 0.858 -19.592 7.703 1.00 97.19 112 ALA A CA 1
ATOM 816 C C . ALA A 1 112 ? -0.271 -19.113 6.774 1.00 97.19 112 ALA A C 1
ATOM 818 O O . ALA A 1 112 ? -0.511 -19.721 5.730 1.00 97.19 112 ALA A O 1
ATOM 819 N N . ALA A 1 113 ? -0.922 -18.001 7.120 1.00 95.62 113 ALA A N 1
ATOM 820 C CA . ALA A 1 113 ? -1.950 -17.364 6.307 1.00 95.62 113 ALA A CA 1
ATOM 821 C C . ALA A 1 113 ? -1.384 -16.842 4.982 1.00 95.62 113 ALA A C 1
ATOM 823 O O . ALA A 1 113 ? -2.005 -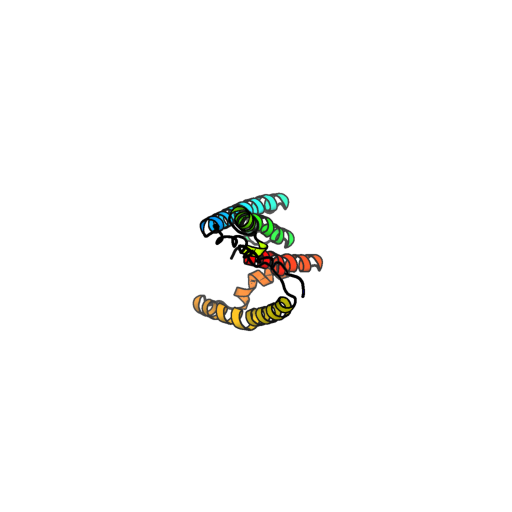17.045 3.947 1.00 95.62 113 ALA A O 1
ATOM 824 N N . GLY A 1 114 ? -0.188 -16.248 4.986 1.00 93.25 114 GLY A N 1
ATOM 825 C CA . GLY A 1 114 ? 0.501 -15.790 3.781 1.00 93.25 114 GLY A CA 1
ATOM 826 C C . GLY A 1 114 ? 0.865 -16.940 2.842 1.00 93.25 114 GLY A C 1
ATOM 827 O O . GLY A 1 114 ? 0.626 -16.853 1.641 1.00 93.25 114 GLY A O 1
ATOM 828 N N . LEU A 1 115 ? 1.362 -18.060 3.377 1.00 96.81 115 LEU A N 1
ATOM 829 C CA . LEU A 1 115 ? 1.614 -19.269 2.585 1.00 96.81 115 LEU A CA 1
ATOM 830 C C . LEU A 1 115 ? 0.311 -19.839 2.009 1.00 96.81 115 LEU A C 1
ATOM 832 O O . LEU A 1 115 ? 0.250 -20.166 0.824 1.00 96.81 115 LEU A O 1
ATOM 836 N N . LEU A 1 116 ? -0.749 -19.918 2.818 1.00 97.75 116 LEU A N 1
ATOM 837 C CA . LEU A 1 116 ? -2.069 -20.343 2.351 1.00 97.75 116 LEU A CA 1
ATOM 838 C C . LEU A 1 116 ? -2.597 -19.407 1.255 1.00 97.75 116 LEU A C 1
ATOM 840 O O . LEU A 1 116 ? -3.100 -19.872 0.233 1.00 97.75 116 LEU A O 1
ATOM 844 N N . ALA A 1 117 ? -2.447 -18.097 1.435 1.00 95.19 117 ALA A N 1
ATOM 845 C CA . ALA A 1 117 ? -2.839 -17.111 0.447 1.00 95.19 117 ALA A CA 1
ATOM 846 C C . ALA A 1 117 ? -2.073 -17.329 -0.860 1.00 95.19 117 ALA A C 1
ATOM 848 O O . ALA A 1 117 ? -2.688 -17.452 -1.913 1.00 95.19 117 ALA A O 1
ATOM 849 N N . GLN A 1 118 ? -0.752 -17.484 -0.795 1.00 93.12 118 GLN A N 1
ATOM 850 C CA . GLN A 1 118 ? 0.087 -17.592 -1.983 1.00 93.12 118 GLN A CA 1
ATOM 851 C C . GLN A 1 118 ? -0.119 -18.893 -2.768 1.00 93.12 118 GLN A C 1
ATOM 853 O O . GLN A 1 118 ? -0.120 -18.872 -3.997 1.00 93.12 118 GLN A O 1
ATOM 858 N N . PHE A 1 119 ? -0.278 -20.026 -2.082 1.00 95.56 119 PHE A N 1
ATOM 859 C CA . PHE A 1 119 ? -0.351 -21.338 -2.733 1.00 95.56 119 PHE A CA 1
ATOM 860 C C . PHE A 1 119 ? -1.776 -21.825 -2.994 1.00 95.56 119 PHE A C 1
ATOM 862 O O . PHE A 1 119 ? -1.960 -22.746 -3.787 1.00 95.56 119 PHE A O 1
ATOM 869 N N . VAL A 1 120 ? -2.778 -21.233 -2.341 1.00 96.25 120 VAL A N 1
ATOM 870 C CA . VAL A 1 120 ? -4.180 -21.646 -2.478 1.00 96.25 120 VAL A CA 1
ATOM 871 C C . VAL A 1 120 ? -5.040 -20.484 -2.947 1.00 96.25 120 VAL A C 1
ATOM 873 O O . VAL A 1 120 ? -5.631 -20.572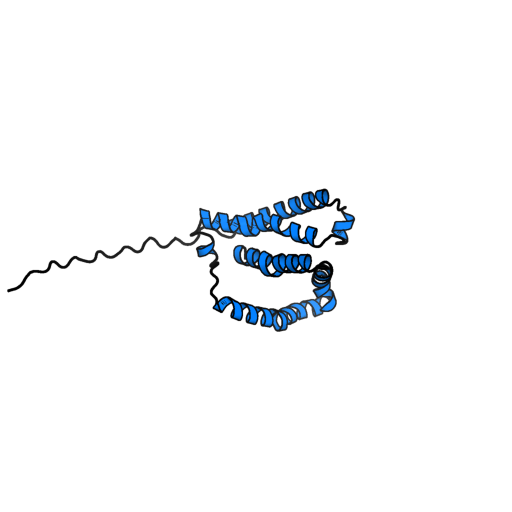 -4.019 1.00 96.25 120 VAL A O 1
ATOM 876 N N . VAL A 1 121 ? -5.092 -19.380 -2.199 1.00 96.12 121 VAL A N 1
ATOM 877 C CA . VAL A 1 121 ? -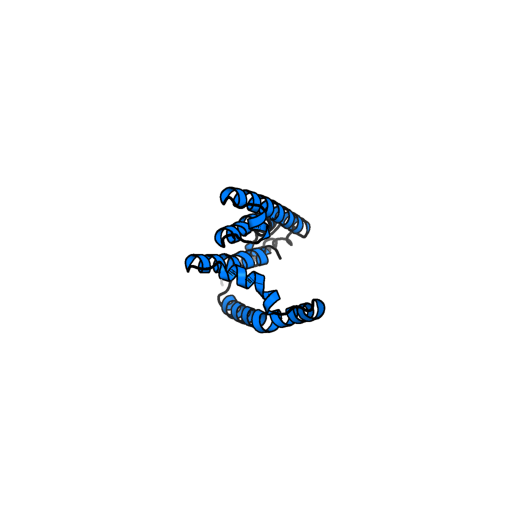6.024 -18.281 -2.513 1.00 96.12 121 VAL A CA 1
ATOM 878 C C . VAL A 1 121 ? -5.676 -17.611 -3.841 1.00 96.12 121 VAL A C 1
ATOM 880 O O . VAL A 1 121 ? -6.551 -17.500 -4.690 1.00 96.12 121 VAL A O 1
ATOM 883 N N . VAL A 1 122 ? -4.416 -17.227 -4.057 1.00 93.25 122 VAL A N 1
ATOM 884 C CA . VAL A 1 122 ? -3.947 -16.552 -5.277 1.00 93.25 122 VAL A CA 1
ATOM 885 C C . VAL A 1 122 ? -4.240 -17.392 -6.529 1.00 93.25 122 VAL A C 1
ATOM 887 O O . VAL A 1 122 ? -4.894 -16.865 -7.431 1.00 93.25 122 VAL A O 1
ATOM 890 N N . PRO A 1 123 ? -3.870 -18.688 -6.610 1.00 91.44 123 PRO A N 1
ATOM 891 C CA . PRO A 1 123 ? -4.276 -19.534 -7.730 1.00 91.44 123 PRO A CA 1
ATOM 892 C C . PRO A 1 123 ? -5.795 -19.602 -7.907 1.00 91.44 123 PRO A C 1
ATOM 894 O O . PRO A 1 123 ? -6.284 -19.425 -9.021 1.00 91.44 123 PRO A O 1
ATOM 897 N N . LEU A 1 124 ? -6.553 -19.800 -6.823 1.00 95.06 124 LEU A N 1
ATOM 898 C CA . LEU A 1 124 ? -8.012 -19.922 -6.889 1.00 95.06 124 LEU A CA 1
ATOM 899 C C . LEU A 1 124 ? -8.693 -18.657 -7.417 1.00 95.06 124 LEU A C 1
ATOM 901 O O . LEU A 1 124 ? -9.617 -18.773 -8.219 1.00 95.06 124 LEU A O 1
ATOM 905 N N . VAL A 1 125 ? -8.247 -17.466 -7.006 1.00 93.94 125 VAL A N 1
ATOM 906 C CA . VAL A 1 125 ? -8.810 -16.198 -7.507 1.00 93.94 125 VAL A CA 1
ATOM 907 C C . VAL A 1 125 ? -8.305 -15.847 -8.907 1.00 93.94 125 VAL A C 1
ATOM 909 O O . VAL A 1 125 ? -9.002 -15.160 -9.649 1.00 93.94 125 VAL A O 1
ATOM 912 N N . SER A 1 126 ? -7.131 -16.353 -9.299 1.00 93.56 126 SER A N 1
ATOM 913 C CA . SER A 1 126 ? -6.568 -16.141 -10.640 1.00 93.56 126 SER A CA 1
ATOM 914 C C . SER A 1 126 ? -7.238 -17.021 -11.699 1.00 93.56 126 SER A C 1
ATOM 916 O O . SER A 1 126 ? -7.399 -16.586 -12.836 1.00 93.56 126 SER A O 1
ATOM 918 N N . LEU A 1 127 ? -7.669 -18.240 -11.349 1.00 94.00 127 LEU A N 1
ATOM 919 C CA . LEU A 1 127 ? -8.276 -19.193 -12.292 1.00 94.00 127 LEU A CA 1
ATOM 920 C C . LEU A 1 127 ? -9.488 -18.630 -13.066 1.00 94.00 127 LEU A C 1
ATOM 922 O O . LEU A 1 127 ? -9.506 -18.765 -14.291 1.00 94.00 127 LEU A O 1
ATOM 926 N N . PRO A 1 128 ? -10.480 -17.972 -12.429 1.00 94.12 128 PRO A N 1
ATOM 927 C CA . PRO A 1 128 ? -11.574 -17.336 -13.160 1.00 94.12 128 PRO A CA 1
ATOM 928 C C . PRO A 1 128 ? -11.094 -16.258 -14.133 1.00 94.12 128 PRO A C 1
ATOM 930 O O . PRO A 1 128 ? -11.624 -16.155 -15.233 1.00 94.12 128 PRO A O 1
ATOM 933 N N . ILE A 1 129 ? -10.081 -15.476 -13.749 1.00 93.00 129 ILE A N 1
ATOM 934 C CA . ILE A 1 129 ? -9.528 -14.404 -14.586 1.00 93.00 129 ILE A CA 1
ATOM 935 C C . ILE A 1 129 ? -8.863 -15.007 -15.824 1.00 93.00 129 ILE A C 1
ATOM 937 O O . ILE A 1 129 ? -9.162 -14.583 -16.938 1.00 93.00 129 ILE A O 1
ATOM 941 N N . ILE A 1 130 ? -8.028 -16.031 -15.635 1.00 93.62 130 ILE A N 1
ATOM 942 C CA . ILE A 1 130 ? -7.376 -16.807 -16.702 1.00 93.62 130 ILE A CA 1
ATOM 943 C C . ILE A 1 130 ? -8.407 -17.308 -17.707 1.00 93.62 130 ILE A C 1
ATOM 945 O O . ILE A 1 130 ? -8.276 -17.066 -18.902 1.00 93.62 130 ILE A O 1
ATOM 949 N N . TRP A 1 131 ? -9.474 -17.937 -17.216 1.00 93.88 131 TRP A N 1
ATOM 950 C CA . TRP A 1 131 ? -10.516 -18.489 -18.074 1.00 93.88 131 TRP A CA 1
ATOM 951 C C . TRP A 1 131 ? -11.320 -17.418 -18.827 1.00 93.88 131 TRP A C 1
ATOM 953 O O . TRP A 1 131 ? -11.649 -17.609 -19.995 1.00 93.88 131 TRP A O 1
ATOM 963 N N . LEU A 1 132 ? -11.636 -16.292 -18.180 1.00 95.50 132 LEU A N 1
ATOM 964 C CA . LEU A 1 132 ? -12.453 -15.226 -18.773 1.00 95.50 132 LEU A CA 1
ATOM 965 C C . LEU A 1 132 ? -11.681 -14.323 -19.740 1.00 95.50 132 LEU A C 1
ATOM 967 O O . LEU A 1 132 ? -12.288 -13.728 -20.628 1.00 95.50 132 LEU A O 1
ATOM 971 N N . THR A 1 133 ? -10.371 -14.181 -19.544 1.00 93.38 133 THR A N 1
ATOM 972 C CA . THR A 1 133 ? -9.527 -13.253 -20.315 1.00 93.38 133 THR A CA 1
ATOM 973 C C . THR A 1 133 ? -8.579 -13.951 -21.287 1.00 93.38 133 THR A C 1
ATOM 975 O O . THR A 1 133 ? -7.862 -13.266 -22.012 1.00 93.38 133 THR A O 1
ATOM 978 N N . ASP A 1 134 ? -8.591 -15.288 -21.319 1.00 90.50 134 ASP A N 1
ATOM 979 C CA . ASP A 1 134 ? -7.703 -16.122 -22.141 1.00 90.50 134 ASP A CA 1
ATOM 980 C C . ASP A 1 134 ? -6.214 -15.747 -21.945 1.00 90.50 134 ASP A C 1
ATOM 982 O O . ASP A 1 134 ? -5.405 -15.699 -22.875 1.00 90.50 134 ASP A O 1
ATOM 986 N N . THR A 1 135 ? -5.871 -15.405 -20.697 1.00 90.50 135 THR A N 1
ATOM 987 C CA . THR A 1 135 ? -4.509 -15.080 -20.249 1.00 90.50 135 THR A CA 1
ATOM 988 C C . THR A 1 135 ? -3.902 -16.257 -19.485 1.00 90.50 135 THR A C 1
ATOM 990 O O . THR A 1 135 ? -4.535 -17.294 -19.322 1.00 90.50 135 THR A O 1
ATOM 993 N N . ASP A 1 136 ? -2.678 -16.114 -18.987 1.00 89.69 136 ASP A N 1
ATOM 994 C CA . ASP A 1 136 ? -2.003 -17.120 -18.167 1.00 89.69 136 ASP A CA 1
ATOM 995 C C . ASP A 1 136 ? -1.423 -16.507 -16.879 1.00 89.69 136 ASP A C 1
ATOM 997 O O . ASP A 1 136 ? -1.410 -15.289 -16.682 1.00 89.69 136 ASP A O 1
ATOM 1001 N N . LEU A 1 137 ? -0.971 -17.371 -15.962 1.00 85.50 137 LEU A N 1
ATOM 1002 C CA . LEU A 1 137 ? -0.357 -16.936 -14.701 1.00 85.50 137 LEU A CA 1
ATOM 1003 C C . LEU A 1 137 ? 0.939 -16.145 -14.924 1.00 85.50 137 LEU A C 1
ATOM 1005 O O . LEU A 1 137 ? 1.254 -15.265 -14.122 1.00 85.50 137 LEU A O 1
ATOM 1009 N N . ASP A 1 138 ? 1.676 -16.439 -15.996 1.00 87.31 138 ASP A N 1
ATOM 1010 C CA . ASP A 1 138 ? 2.961 -15.802 -16.276 1.00 87.31 138 ASP A CA 1
ATOM 1011 C C . ASP A 1 138 ? 2.782 -14.329 -16.653 1.00 87.31 138 ASP A C 1
ATOM 1013 O O . ASP A 1 138 ? 3.529 -13.478 -16.156 1.00 87.31 138 ASP A O 1
ATOM 1017 N N . LYS A 1 139 ? 1.765 -14.027 -17.468 1.00 89.75 139 LYS A N 1
ATOM 1018 C CA . LYS A 1 139 ? 1.341 -12.672 -17.840 1.00 89.75 139 LYS A CA 1
ATOM 1019 C C . LYS A 1 139 ? 0.709 -11.931 -16.671 1.00 89.75 139 LYS A C 1
ATOM 1021 O O . LYS A 1 139 ? 1.012 -10.764 -16.452 1.00 89.75 139 LYS A O 1
ATOM 1026 N N . LEU A 1 140 ? -0.134 -12.593 -15.874 1.00 89.69 140 LEU A N 1
ATOM 1027 C CA . LEU A 1 140 ? -0.732 -11.961 -14.688 1.00 89.69 140 LEU A CA 1
ATOM 1028 C C . LEU A 1 140 ? 0.328 -11.518 -13.667 1.00 89.69 140 LEU A C 1
ATOM 1030 O O . LEU A 1 140 ? 0.168 -10.487 -13.016 1.00 89.69 140 LEU A O 1
ATOM 1034 N N . GLY A 1 141 ? 1.418 -12.277 -13.537 1.00 89.38 141 GLY A N 1
ATOM 1035 C CA . GLY A 1 141 ? 2.535 -11.954 -12.648 1.00 89.38 141 GLY A CA 1
ATOM 1036 C C . GLY A 1 141 ? 3.575 -10.990 -13.232 1.00 89.38 141 GLY A C 1
ATOM 1037 O O . GLY A 1 141 ? 4.524 -10.638 -12.527 1.00 89.38 141 GLY A O 1
ATOM 1038 N N . GLU A 1 142 ? 3.442 -10.577 -14.495 1.00 92.25 142 GLU A N 1
ATOM 1039 C CA . GLU A 1 142 ? 4.442 -9.767 -15.202 1.00 92.25 142 GLU A CA 1
ATOM 1040 C C . GLU A 1 142 ? 4.749 -8.432 -14.498 1.00 92.25 142 GLU A C 1
ATOM 1042 O O . GLU A 1 142 ? 5.925 -8.207 -14.205 1.00 92.25 142 GLU A O 1
ATOM 1047 N N . PRO A 1 143 ? 3.763 -7.618 -14.062 1.00 90.00 143 PRO A N 1
ATOM 1048 C CA . PRO A 1 143 ? 4.054 -6.355 -13.375 1.00 90.00 143 PRO A CA 1
ATOM 1049 C C . PRO A 1 143 ? 4.866 -6.532 -12.082 1.00 90.00 143 PRO A C 1
ATOM 1051 O O . PRO A 1 143 ? 5.759 -5.741 -11.775 1.00 90.00 143 PRO A O 1
ATOM 1054 N N . ALA A 1 144 ? 4.593 -7.597 -11.319 1.00 90.44 144 ALA A N 1
ATOM 1055 C CA . ALA A 1 144 ? 5.327 -7.898 -10.091 1.00 90.44 144 ALA A CA 1
ATOM 1056 C C . ALA A 1 144 ? 6.767 -8.349 -10.385 1.00 90.44 144 ALA A C 1
ATOM 1058 O O . ALA A 1 144 ? 7.700 -7.974 -9.671 1.00 90.44 144 ALA A O 1
ATOM 1059 N N . ARG A 1 145 ? 6.960 -9.127 -11.457 1.00 92.19 145 ARG A N 1
ATOM 1060 C CA . ARG A 1 145 ? 8.285 -9.553 -11.925 1.00 92.19 145 ARG A CA 1
ATOM 1061 C C . ARG A 1 145 ? 9.104 -8.386 -12.458 1.00 92.19 145 ARG A C 1
ATOM 1063 O O . ARG A 1 145 ? 10.280 -8.303 -12.123 1.00 92.19 145 ARG A O 1
ATOM 1070 N N . GLU A 1 146 ? 8.508 -7.491 -13.240 1.00 92.44 146 GLU A N 1
ATOM 1071 C CA . GLU A 1 146 ? 9.167 -6.273 -13.718 1.00 92.44 146 GLU A CA 1
ATOM 1072 C C . GLU A 1 146 ? 9.605 -5.390 -12.551 1.00 92.44 146 GLU A C 1
ATOM 1074 O O . GLU A 1 146 ? 10.760 -4.967 -12.489 1.00 92.44 146 GLU A O 1
ATOM 1079 N N . LEU A 1 147 ? 8.720 -5.172 -11.573 1.00 92.75 147 LEU A N 1
ATOM 1080 C CA . LEU A 1 147 ? 9.057 -4.417 -10.369 1.00 92.75 147 LEU A CA 1
ATOM 1081 C C . LEU A 1 147 ? 10.197 -5.082 -9.581 1.00 92.75 147 LEU A C 1
ATOM 1083 O O . LEU A 1 147 ? 11.130 -4.403 -9.149 1.00 92.75 147 LEU A O 1
ATOM 1087 N N . GLY A 1 148 ? 10.158 -6.410 -9.441 1.00 94.19 148 GLY A N 1
ATOM 1088 C CA . GLY A 1 148 ? 11.226 -7.196 -8.823 1.00 94.19 148 GLY A CA 1
ATOM 1089 C C . GLY A 1 148 ? 12.549 -7.124 -9.590 1.00 94.19 148 GLY A C 1
ATOM 1090 O O . GLY A 1 148 ? 13.608 -7.004 -8.977 1.00 94.19 148 GLY A O 1
ATOM 1091 N N . ALA A 1 149 ? 12.507 -7.116 -10.924 1.00 94.88 149 ALA A N 1
ATOM 1092 C CA . ALA A 1 149 ? 13.690 -7.010 -11.776 1.00 94.88 149 ALA A CA 1
ATOM 1093 C C . ALA A 1 149 ? 14.418 -5.665 -11.611 1.00 94.88 149 ALA A C 1
ATOM 1095 O O . ALA A 1 149 ? 15.639 -5.603 -11.765 1.00 94.88 149 ALA A O 1
ATOM 1096 N N . LYS A 1 150 ? 13.705 -4.599 -11.217 1.00 95.25 150 LYS A N 1
ATOM 1097 C CA . LYS A 1 150 ? 14.314 -3.299 -10.886 1.00 95.25 150 LYS A CA 1
ATOM 1098 C C . LYS A 1 150 ? 15.131 -3.331 -9.581 1.00 95.25 150 LYS A C 1
ATOM 1100 O O . LYS A 1 150 ? 15.935 -2.427 -9.346 1.00 95.25 150 LYS A O 1
ATOM 1105 N N . ALA A 1 151 ? 14.977 -4.352 -8.732 1.00 95.94 151 ALA A N 1
ATOM 1106 C CA . ALA A 1 151 ? 15.705 -4.501 -7.469 1.00 95.94 151 ALA A CA 1
ATOM 1107 C C . ALA A 1 151 ? 17.102 -5.129 -7.655 1.00 95.94 151 ALA A C 1
ATOM 1109 O O . ALA A 1 151 ? 17.413 -6.195 -7.131 1.00 95.94 151 ALA A O 1
ATOM 1110 N N . SER A 1 152 ? 17.976 -4.442 -8.392 1.00 94.19 152 SER A N 1
ATOM 1111 C CA . SER A 1 152 ? 19.292 -4.954 -8.814 1.00 94.19 152 SER A CA 1
ATOM 1112 C C . SER A 1 152 ? 20.397 -4.920 -7.747 1.00 94.19 152 SER A C 1
ATOM 1114 O O . SER A 1 152 ? 21.506 -5.396 -7.989 1.00 94.19 152 SER A O 1
ATOM 1116 N N . SER A 1 153 ? 20.133 -4.357 -6.565 1.00 96.50 153 SER A N 1
ATOM 1117 C CA . SER A 1 153 ? 21.106 -4.262 -5.469 1.00 96.50 153 SER A CA 1
ATOM 1118 C C . SER A 1 153 ? 20.473 -4.607 -4.118 1.00 96.50 153 SER A C 1
ATOM 1120 O O . SER A 1 153 ? 19.264 -4.425 -3.958 1.00 96.50 153 SER A O 1
ATOM 1122 N N . PRO A 1 154 ? 21.260 -5.032 -3.106 1.00 97.00 154 PRO A N 1
ATOM 1123 C CA . PRO A 1 154 ? 20.727 -5.355 -1.780 1.00 97.00 154 PRO A CA 1
ATOM 1124 C C . PRO A 1 154 ? 19.906 -4.218 -1.157 1.00 97.00 154 PRO A C 1
ATOM 1126 O O . PRO A 1 154 ? 18.867 -4.468 -0.553 1.00 97.00 154 PRO A O 1
ATOM 1129 N N . GLY A 1 155 ? 20.328 -2.963 -1.350 1.00 97.75 155 GLY A N 1
ATOM 1130 C CA . GLY A 1 155 ? 19.587 -1.797 -0.864 1.00 97.75 155 GLY A CA 1
ATOM 1131 C C . GLY A 1 155 ? 18.221 -1.638 -1.534 1.00 97.75 155 GLY A C 1
ATOM 1132 O O . GLY A 1 155 ? 17.238 -1.343 -0.860 1.00 97.75 155 GLY A O 1
ATOM 1133 N N . LEU A 1 156 ? 18.136 -1.896 -2.842 1.00 97.12 156 LEU A N 1
ATOM 1134 C CA . LEU A 1 156 ? 16.874 -1.850 -3.581 1.00 97.12 156 LEU A CA 1
ATOM 1135 C C . LEU A 1 156 ? 15.952 -3.030 -3.245 1.00 97.12 156 LEU A C 1
ATOM 1137 O O . LEU A 1 156 ? 14.742 -2.848 -3.187 1.00 97.12 156 LEU A O 1
ATOM 1141 N N . VAL A 1 157 ? 16.503 -4.210 -2.950 1.00 97.44 157 VAL A N 1
ATOM 1142 C CA . VAL A 1 157 ? 15.719 -5.350 -2.443 1.00 97.44 157 VAL A CA 1
ATOM 1143 C C . VAL A 1 157 ? 15.100 -5.017 -1.086 1.00 97.44 157 VAL A C 1
ATOM 1145 O O . VAL A 1 157 ? 13.911 -5.254 -0.879 1.00 97.44 157 VAL A O 1
ATOM 1148 N N . ILE A 1 158 ? 15.877 -4.419 -0.175 1.00 98.00 158 ILE A N 1
ATOM 1149 C CA . ILE A 1 158 ? 15.366 -3.963 1.125 1.00 98.00 158 ILE A CA 1
ATOM 1150 C C . ILE A 1 158 ? 14.281 -2.901 0.928 1.00 98.00 158 ILE A C 1
ATOM 1152 O O . ILE A 1 158 ? 13.234 -2.989 1.561 1.00 98.00 158 ILE A O 1
ATOM 1156 N N . LEU A 1 159 ? 14.495 -1.929 0.037 1.00 97.50 159 LEU A N 1
ATOM 1157 C CA . LEU A 1 159 ? 13.499 -0.902 -0.273 1.00 97.50 159 LEU A CA 1
ATOM 1158 C C . LEU A 1 159 ? 12.189 -1.515 -0.789 1.00 97.50 159 LEU A C 1
ATOM 1160 O O . LEU A 1 159 ? 11.122 -1.180 -0.278 1.00 97.50 159 LEU A O 1
ATOM 1164 N N . LEU A 1 160 ? 12.272 -2.431 -1.759 1.00 96.75 160 LEU A N 1
ATOM 1165 C CA . LEU A 1 160 ? 11.114 -3.137 -2.308 1.00 96.75 160 LEU A CA 1
ATOM 1166 C C . LEU A 1 160 ? 10.366 -3.907 -1.216 1.00 96.75 160 LEU A C 1
ATOM 1168 O O . LEU A 1 160 ? 9.146 -3.801 -1.116 1.00 96.75 160 LEU A O 1
ATOM 1172 N N . PHE A 1 161 ? 11.099 -4.638 -0.373 1.00 96.00 161 PHE A N 1
ATOM 1173 C CA . PHE A 1 161 ? 10.522 -5.384 0.739 1.00 96.00 161 PHE A CA 1
ATOM 1174 C C . PHE A 1 161 ? 9.816 -4.460 1.736 1.00 96.00 161 PHE A C 1
ATOM 1176 O O . PHE A 1 161 ? 8.661 -4.693 2.074 1.00 96.00 161 PHE A O 1
ATOM 1183 N N . LEU A 1 162 ? 10.471 -3.383 2.177 1.00 96.81 162 LEU A N 1
ATOM 1184 C CA . LEU A 1 162 ? 9.874 -2.421 3.106 1.00 96.81 162 LEU A CA 1
ATOM 1185 C C . LEU A 1 162 ? 8.626 -1.759 2.520 1.00 96.81 162 LEU A C 1
ATOM 1187 O O . LEU A 1 162 ? 7.664 -1.520 3.240 1.00 96.81 162 LEU A O 1
ATOM 1191 N N . MET A 1 163 ? 8.613 -1.479 1.221 1.00 96.06 163 MET A N 1
ATOM 1192 C CA . MET A 1 163 ? 7.456 -0.886 0.564 1.00 96.06 163 MET A CA 1
ATOM 1193 C C . MET A 1 163 ? 6.284 -1.873 0.457 1.00 96.06 163 MET A C 1
ATOM 1195 O O . MET A 1 163 ? 5.182 -1.548 0.892 1.00 96.06 163 MET A O 1
ATOM 1199 N N . VAL A 1 164 ? 6.511 -3.063 -0.108 1.00 93.69 164 VAL A N 1
ATOM 1200 C CA . VAL A 1 164 ? 5.439 -4.014 -0.463 1.00 93.69 164 VAL A CA 1
ATOM 1201 C C . VAL A 1 164 ? 5.027 -4.893 0.712 1.00 93.69 164 VAL A C 1
ATOM 1203 O O . VAL A 1 164 ? 3.846 -5.144 0.894 1.00 93.69 164 VAL A O 1
ATOM 1206 N N . ALA A 1 165 ? 5.980 -5.376 1.509 1.00 92.50 165 ALA A N 1
ATOM 1207 C CA . ALA A 1 165 ? 5.706 -6.337 2.578 1.00 92.50 165 ALA A CA 1
ATOM 1208 C C . ALA A 1 165 ? 5.450 -5.679 3.942 1.00 92.50 165 ALA A C 1
ATOM 1210 O O . ALA A 1 165 ? 5.038 -6.362 4.876 1.00 92.50 165 ALA A O 1
ATOM 1211 N N . VAL A 1 166 ? 5.711 -4.373 4.077 1.00 93.44 166 VAL A N 1
ATOM 1212 C CA . VAL A 1 166 ? 5.506 -3.636 5.334 1.00 93.44 166 VAL A CA 1
ATOM 1213 C C . VAL A 1 166 ? 4.616 -2.417 5.116 1.00 93.44 166 VAL A C 1
ATOM 1215 O O . VAL A 1 166 ? 3.546 -2.333 5.708 1.00 93.44 166 VAL A O 1
ATOM 1218 N N . GLY A 1 167 ? 5.029 -1.482 4.260 1.00 95.19 167 GLY A N 1
ATOM 1219 C CA . GLY A 1 167 ? 4.330 -0.213 4.062 1.00 95.19 167 GLY A CA 1
ATOM 1220 C C . GLY A 1 167 ? 2.911 -0.376 3.519 1.00 95.19 167 GLY A C 1
ATOM 1221 O O . GLY A 1 167 ? 1.974 0.155 4.113 1.00 95.19 167 GLY A O 1
ATOM 1222 N N . ALA A 1 168 ? 2.746 -1.141 2.436 1.00 95.00 168 ALA A N 1
ATOM 1223 C CA . ALA A 1 168 ? 1.436 -1.387 1.838 1.00 95.00 168 ALA A CA 1
ATOM 1224 C C . ALA A 1 168 ? 0.458 -2.090 2.807 1.00 95.00 168 ALA A C 1
ATOM 1226 O O . ALA A 1 168 ? -0.592 -1.501 3.055 1.00 95.00 168 ALA A O 1
ATOM 1227 N N . PRO A 1 169 ? 0.801 -3.218 3.466 1.00 92.12 169 PRO A N 1
ATOM 1228 C CA . PRO A 1 169 ? -0.082 -3.850 4.450 1.00 92.12 169 PRO A CA 1
ATOM 1229 C C . PRO A 1 169 ? -0.472 -2.942 5.621 1.00 92.12 169 PRO A C 1
ATOM 1231 O O . PRO A 1 169 ? -1.606 -2.984 6.079 1.00 92.12 169 PRO A O 1
ATOM 1234 N N . ILE A 1 170 ? 0.441 -2.088 6.104 1.00 92.94 170 ILE A N 1
ATOM 1235 C CA . ILE A 1 170 ? 0.111 -1.111 7.156 1.00 92.94 170 ILE A CA 1
ATOM 1236 C C . ILE A 1 170 ? -0.917 -0.096 6.650 1.00 92.94 170 ILE A C 1
ATOM 1238 O O . ILE A 1 170 ? -1.849 0.246 7.374 1.00 92.94 170 ILE A O 1
ATOM 1242 N N . ALA A 1 171 ? -0.739 0.414 5.429 1.00 95.56 171 ALA A N 1
ATOM 1243 C CA . ALA A 1 171 ? -1.694 1.342 4.838 1.00 95.56 171 ALA A CA 1
ATOM 1244 C C . ALA A 1 171 ? -3.057 0.680 4.587 1.00 95.56 171 ALA A C 1
ATOM 1246 O O . ALA A 1 171 ? -4.080 1.329 4.788 1.00 95.56 171 ALA A O 1
ATOM 1247 N N . GLU A 1 172 ? -3.062 -0.593 4.188 1.00 93.56 172 GLU A N 1
ATOM 1248 C CA . GLU A 1 172 ? -4.271 -1.394 3.989 1.00 93.56 172 GLU A CA 1
ATOM 1249 C C . GLU A 1 172 ? -5.027 -1.609 5.303 1.00 93.56 172 GLU A C 1
ATOM 1251 O O . GLU A 1 172 ? -6.191 -1.238 5.369 1.00 93.56 172 GLU A O 1
ATOM 1256 N N . GLU A 1 173 ? -4.367 -2.090 6.362 1.00 92.31 173 GLU A N 1
ATOM 1257 C CA . GLU A 1 173 ? -4.999 -2.362 7.669 1.00 92.31 173 GLU A CA 1
ATOM 1258 C C . GLU A 1 173 ? -5.595 -1.103 8.323 1.00 92.31 173 GLU A C 1
ATOM 1260 O O . GLU A 1 173 ? -6.553 -1.166 9.087 1.00 92.31 173 GLU A O 1
ATOM 1265 N N . ILE A 1 174 ? -5.017 0.071 8.051 1.00 94.25 174 ILE A N 1
ATOM 1266 C CA . ILE A 1 174 ? -5.519 1.337 8.601 1.00 94.25 174 ILE A CA 1
ATOM 1267 C C . ILE A 1 174 ? -6.728 1.862 7.808 1.00 94.25 174 ILE A C 1
ATOM 1269 O O . ILE A 1 174 ? -7.522 2.631 8.356 1.00 94.25 174 ILE A O 1
ATOM 1273 N N . PHE A 1 175 ? -6.870 1.492 6.533 1.00 94.44 175 PHE A N 1
ATOM 1274 C CA . PHE A 1 175 ? -7.864 2.086 5.637 1.00 94.44 175 PHE A CA 1
ATOM 1275 C C . PHE A 1 175 ? -9.034 1.161 5.263 1.00 94.44 175 PHE A C 1
ATOM 1277 O O . PHE A 1 175 ? -10.137 1.675 5.051 1.00 94.44 175 PHE A O 1
ATOM 1284 N N . PHE A 1 176 ? -8.815 -0.154 5.153 1.00 88.94 176 PHE A N 1
ATOM 1285 C CA . PHE A 1 176 ? -9.787 -1.152 4.679 1.00 88.94 176 PHE A CA 1
ATOM 1286 C C . PHE A 1 176 ? -10.261 -2.082 5.797 1.00 88.94 176 PHE A C 1
ATOM 1288 O O . PHE A 1 176 ? -11.482 -2.370 5.814 1.00 88.94 176 PHE A O 1
#

Foldseek 3Di:
DDDDDDDDPPDPPPPDPDWPDFPDDPVLLVQLQVQLVVQLVVQLVVLCVVVVNDPVCVVVVVDALVSVLSSRVSSLCSLQVSLQVSCVPGHVGQCVNLVPDDDPVVVVVVVVVVVCCVPPVVCVVVVVVCVVVVDDPCVVCVVVVVSVVSQPDPVSVVSVCCRPVPVVVVSVSSND

pLDDT: mean 90.07, std 13.36, range [43.38, 98.5]